Protein AF-A0A961DP51-F1 (afdb_monomer)

Nearest PDB structures (foldseek):
  6tmf-assembly1_a  TM=6.106E-01  e=4.701E-01  Thermococcus celer Vu 13 = JCM 8558
  1ne3-assembly1_A  TM=6.097E-01  e=5.241E-01  Methanothermococcus thermolithotrophicus
  7zah-assembly1_X  TM=4.678E-01  e=8.549E-01  Pyrococcus abyssi GE5
  6rxz-assembly1_Cp  TM=5.239E-01  e=3.151E+00  Thermochaetoides thermophila
  7r81-assembly1_d2  TM=4.050E-01  e=3.327E+00  Neurospora crassa

Sequence (79 aa):
MSDQP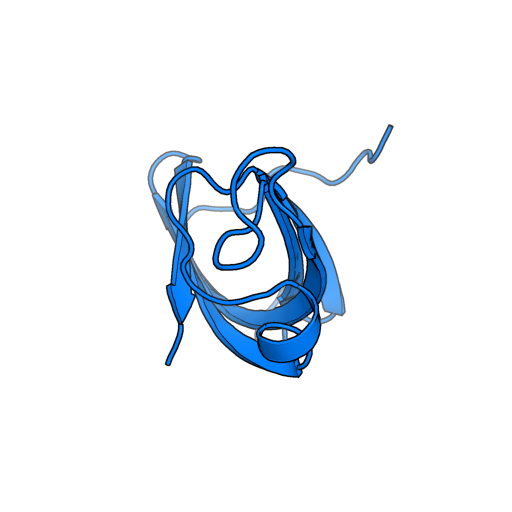PLPDGSYDVFIVDAMAHPDDEQRVAGVEITITAGEHKGASFALAATGLAGSDIELIGLPATLTVVEGEPKLTLD

Mean predicted aligned error: 3.99 Å

Structure (mmCIF, N/CA/C/O backbone):
data_AF-A0A961DP51-F1
#
_entry.id   AF-A0A961DP51-F1
#
loop_
_atom_site.group_PDB
_atom_site.id
_atom_site.type_symbol
_atom_site.label_atom_id
_atom_site.label_alt_id
_atom_site.label_comp_id
_atom_site.label_asym_id
_atom_site.label_entity_id
_atom_site.label_seq_id
_atom_site.pdbx_PDB_ins_code
_atom_site.Cartn_x
_atom_site.Cartn_y
_atom_site.Cartn_z
_atom_site.occupancy
_atom_site.B_iso_or_equiv
_atom_site.auth_seq_id
_atom_site.auth_comp_id
_atom_site.auth_asym_id
_atom_site.auth_atom_id
_atom_site.pdbx_PDB_model_num
ATOM 1 N N . MET A 1 1 ? 10.489 14.167 8.829 1.00 40.56 1 MET A N 1
ATOM 2 C CA . MET A 1 1 ? 10.411 12.983 9.706 1.00 40.56 1 MET A CA 1
ATOM 3 C C . MET A 1 1 ? 8.945 12.821 10.038 1.00 40.56 1 MET A C 1
ATOM 5 O O . MET A 1 1 ? 8.415 13.679 10.729 1.00 40.56 1 MET A O 1
ATOM 9 N N . SER A 1 2 ? 8.264 11.866 9.414 1.00 47.75 2 SER A N 1
ATOM 10 C CA . SER A 1 2 ? 6.821 11.684 9.584 1.00 47.75 2 SER A CA 1
ATOM 11 C C . SER A 1 2 ? 6.573 11.071 10.961 1.00 47.75 2 SER A C 1
ATOM 13 O O . SER A 1 2 ? 6.903 9.913 11.184 1.00 47.75 2 SER A O 1
ATOM 15 N N . ASP A 1 3 ? 6.057 11.872 11.891 1.00 51.66 3 ASP A N 1
ATOM 16 C CA . ASP A 1 3 ? 5.661 11.473 13.248 1.00 51.66 3 ASP A CA 1
ATOM 17 C C . ASP A 1 3 ? 4.267 10.826 13.212 1.00 51.66 3 ASP A C 1
ATOM 19 O O . ASP A 1 3 ? 3.322 11.307 13.833 1.00 51.66 3 ASP A O 1
ATOM 23 N N . GLN A 1 4 ? 4.093 9.798 12.376 1.00 60.09 4 GLN A N 1
ATOM 24 C CA . GLN A 1 4 ? 2.827 9.074 12.326 1.00 60.09 4 GLN A CA 1
ATOM 25 C C . GLN A 1 4 ? 2.912 7.889 13.291 1.00 60.09 4 GLN A C 1
ATOM 27 O O . GLN A 1 4 ? 3.829 7.074 13.156 1.00 60.09 4 GLN A O 1
ATOM 32 N N . PRO A 1 5 ? 2.010 7.793 14.286 1.00 63.97 5 PRO A N 1
ATOM 33 C CA . PRO A 1 5 ? 2.020 6.681 15.222 1.00 63.97 5 PRO A CA 1
ATOM 34 C C . PRO A 1 5 ? 1.894 5.346 14.469 1.00 63.97 5 PRO A C 1
ATOM 36 O O . PRO A 1 5 ? 1.237 5.297 13.422 1.00 63.97 5 PRO A O 1
ATOM 39 N N . PRO A 1 6 ? 2.527 4.271 14.976 1.00 76.44 6 PRO A N 1
ATOM 40 C CA . PRO A 1 6 ? 2.477 2.963 14.338 1.00 76.44 6 PRO A CA 1
ATOM 41 C C . PRO A 1 6 ? 1.022 2.508 14.191 1.00 76.44 6 PRO A C 1
ATOM 43 O O . PRO A 1 6 ? 0.231 2.611 15.132 1.00 76.44 6 PRO A O 1
ATOM 46 N N . LEU A 1 7 ? 0.672 2.046 12.989 1.00 88.38 7 LEU A N 1
ATOM 47 C CA . LEU A 1 7 ? -0.658 1.522 12.701 1.00 88.38 7 LEU A CA 1
ATOM 48 C C . LEU A 1 7 ? -0.857 0.222 13.505 1.00 88.38 7 LEU A C 1
ATOM 50 O O . LEU A 1 7 ? 0.058 -0.604 13.513 1.00 88.38 7 LEU A O 1
ATOM 54 N N . PRO A 1 8 ? -1.995 0.037 14.199 1.00 93.19 8 PRO A N 1
ATOM 55 C CA . PRO A 1 8 ? -2.272 -1.207 14.910 1.00 93.19 8 PRO A CA 1
ATOM 56 C C . PRO A 1 8 ? -2.266 -2.430 13.985 1.00 93.19 8 PRO A C 1
ATOM 58 O O . PRO A 1 8 ? -2.414 -2.313 12.769 1.00 93.19 8 PRO A O 1
ATOM 61 N N . ASP A 1 9 ? -2.148 -3.617 14.577 1.00 94.94 9 ASP A N 1
ATOM 62 C CA . ASP A 1 9 ? -2.360 -4.862 13.843 1.00 94.94 9 ASP A CA 1
ATOM 63 C C . ASP A 1 9 ? -3.800 -4.924 13.316 1.00 94.94 9 ASP A C 1
ATOM 65 O O . ASP A 1 9 ? -4.763 -4.616 14.029 1.00 94.94 9 ASP A O 1
ATOM 69 N N . GLY A 1 10 ? -3.959 -5.336 12.061 1.00 95.94 10 GLY A N 1
ATOM 70 C CA . GLY A 1 10 ? -5.250 -5.301 11.387 1.00 95.94 10 GLY A CA 1
ATOM 71 C C . GLY A 1 10 ? -5.156 -5.403 9.870 1.00 95.94 10 GLY A C 1
ATOM 72 O O . GLY A 1 10 ? -4.083 -5.585 9.299 1.00 95.94 10 GLY A O 1
ATOM 73 N N . SER A 1 11 ? -6.313 -5.292 9.220 1.00 97.06 11 SER A N 1
ATOM 74 C CA . SER A 1 11 ? -6.442 -5.245 7.763 1.00 97.06 11 SER A CA 1
ATOM 75 C C . SER A 1 11 ? -7.096 -3.933 7.358 1.00 97.06 11 SER A C 1
ATOM 77 O O . SER A 1 11 ? -8.089 -3.523 7.961 1.00 97.06 11 SER A O 1
ATOM 79 N N . TYR A 1 12 ? -6.544 -3.297 6.332 1.00 97.19 12 TYR A N 1
A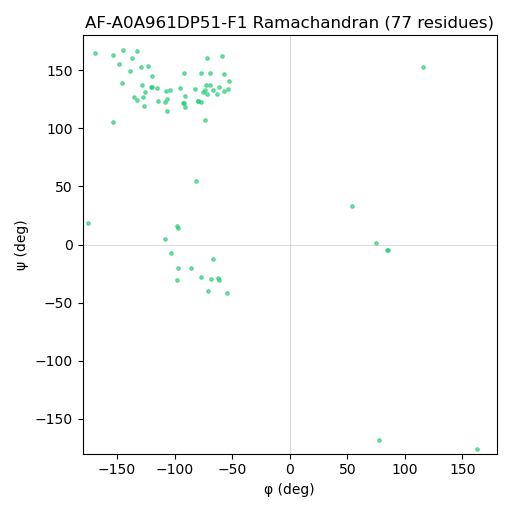TOM 80 C CA . TYR A 1 12 ? -6.904 -1.954 5.907 1.00 97.19 12 TYR A CA 1
ATOM 81 C C . TYR A 1 12 ? -7.059 -1.906 4.391 1.00 97.19 12 TYR A C 1
ATOM 83 O O . TYR A 1 12 ? -6.132 -2.262 3.662 1.00 97.19 12 TYR A O 1
ATOM 91 N N . ASP A 1 13 ? -8.204 -1.409 3.932 1.00 97.38 13 ASP A N 1
ATOM 92 C CA . ASP A 1 13 ? -8.431 -1.118 2.518 1.00 97.38 13 ASP A CA 1
ATOM 93 C C . ASP A 1 13 ? -7.721 0.188 2.166 1.00 97.38 13 ASP A C 1
ATOM 95 O O . ASP A 1 13 ? -7.992 1.238 2.769 1.00 97.38 13 ASP A O 1
ATOM 99 N N . VAL A 1 14 ? -6.826 0.151 1.186 1.00 97.88 14 VAL A N 1
ATOM 100 C CA . VAL A 1 14 ? -5.994 1.291 0.801 1.00 97.88 14 VAL A CA 1
ATOM 101 C C . VAL A 1 14 ? -5.991 1.501 -0.711 1.00 97.88 14 VAL A C 1
ATOM 103 O O . VAL A 1 14 ? -6.412 0.646 -1.484 1.00 97.88 14 VAL A O 1
ATOM 106 N N . PHE A 1 15 ? -5.499 2.657 -1.140 1.00 97.31 15 PHE A N 1
ATOM 107 C CA . PHE A 1 15 ? -5.076 2.881 -2.520 1.00 97.31 15 PHE A CA 1
ATOM 108 C C . PHE A 1 15 ? -3.674 3.472 -2.535 1.00 97.31 15 PHE A C 1
ATOM 110 O O . PHE A 1 15 ? -3.269 4.141 -1.580 1.00 97.31 15 PHE A O 1
ATOM 117 N N . ILE A 1 16 ? -2.943 3.223 -3.615 1.00 97.38 16 ILE A N 1
ATOM 118 C CA . ILE A 1 16 ? -1.604 3.776 -3.820 1.00 97.38 16 ILE A CA 1
ATOM 119 C C . ILE A 1 16 ? -1.744 5.221 -4.315 1.00 97.38 16 ILE A C 1
ATOM 121 O O . ILE A 1 16 ? -2.403 5.470 -5.324 1.00 97.38 16 ILE A O 1
ATOM 125 N N . VAL A 1 17 ? -1.146 6.179 -3.605 1.00 97.50 17 VAL A N 1
ATOM 126 C CA . VAL A 1 17 ? -1.128 7.603 -3.994 1.00 97.50 17 VAL A CA 1
ATOM 127 C C . VAL A 1 17 ? 0.156 7.999 -4.705 1.00 97.50 17 VAL A C 1
ATOM 129 O O . VAL A 1 17 ? 0.120 8.880 -5.559 1.00 97.50 17 VAL A O 1
ATOM 132 N N . ASP A 1 18 ? 1.263 7.343 -4.367 1.00 97.25 18 ASP A N 1
ATOM 133 C CA . ASP A 1 18 ? 2.566 7.574 -4.978 1.00 97.25 18 ASP A CA 1
ATOM 134 C C . ASP A 1 18 ? 3.370 6.273 -5.004 1.00 97.25 18 ASP A C 1
ATOM 136 O O . ASP A 1 18 ? 3.157 5.369 -4.188 1.00 97.25 18 ASP A O 1
ATOM 140 N N . ALA A 1 19 ? 4.304 6.177 -5.938 1.00 96.88 19 ALA A N 1
ATOM 141 C CA . ALA A 1 19 ? 5.186 5.036 -6.075 1.00 96.88 19 ALA A CA 1
ATOM 142 C C . ALA A 1 19 ? 6.564 5.488 -6.558 1.00 96.88 19 ALA A C 1
ATOM 144 O O . ALA A 1 19 ? 6.701 6.348 -7.421 1.00 96.88 19 ALA A O 1
ATOM 145 N N . MET A 1 20 ? 7.608 4.890 -5.990 1.00 96.44 20 MET A N 1
ATOM 146 C CA . MET A 1 20 ? 8.990 5.214 -6.313 1.00 96.44 20 MET A CA 1
ATOM 147 C C . MET A 1 20 ? 9.596 4.096 -7.152 1.00 96.44 20 MET A C 1
ATOM 149 O O . MET A 1 20 ? 9.791 2.991 -6.640 1.00 96.44 20 MET A O 1
ATOM 153 N N . ALA A 1 21 ? 9.944 4.389 -8.406 1.00 94.69 21 ALA A N 1
ATOM 154 C CA . ALA A 1 21 ? 10.616 3.441 -9.291 1.00 94.69 21 ALA A CA 1
ATOM 155 C C . ALA A 1 21 ? 11.878 2.843 -8.645 1.00 94.69 21 ALA A C 1
ATOM 157 O O . ALA A 1 21 ? 12.639 3.530 -7.952 1.00 94.69 21 ALA A O 1
ATOM 158 N N . HIS A 1 22 ? 12.107 1.550 -8.868 1.00 95.19 22 HIS A N 1
ATOM 159 C CA . HIS A 1 22 ? 13.328 0.896 -8.425 1.00 95.19 22 HIS A CA 1
ATOM 160 C C . HIS A 1 22 ? 14.502 1.330 -9.326 1.00 95.19 22 HIS A C 1
ATOM 162 O O . HIS A 1 22 ? 14.372 1.305 -10.549 1.00 95.19 22 HIS A O 1
ATOM 168 N N . PRO A 1 23 ? 15.669 1.706 -8.767 1.00 91.56 23 PRO A N 1
ATOM 169 C CA . PRO A 1 23 ? 16.775 2.275 -9.548 1.00 91.56 23 PRO A CA 1
ATOM 170 C C . PRO A 1 23 ? 17.342 1.319 -10.606 1.00 91.56 23 PRO A C 1
ATOM 172 O O . PRO A 1 23 ? 17.849 1.770 -11.630 1.00 91.56 23 PRO A O 1
ATOM 175 N N . ASP A 1 24 ? 17.250 0.013 -10.351 1.00 93.38 24 ASP A N 1
ATOM 176 C CA . ASP A 1 24 ? 17.799 -1.032 -11.222 1.00 93.38 24 ASP A CA 1
ATOM 177 C C . ASP A 1 24 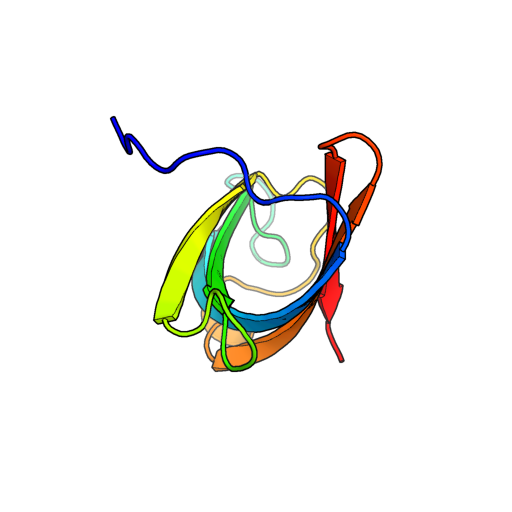? 16.743 -1.748 -12.088 1.00 93.38 24 ASP A C 1
ATOM 179 O O . ASP A 1 24 ? 17.110 -2.583 -12.913 1.00 93.38 24 ASP A O 1
ATOM 183 N N . ASP A 1 25 ? 15.444 -1.486 -11.879 1.00 93.00 25 ASP A N 1
ATOM 184 C CA . ASP A 1 25 ? 14.356 -2.213 -12.553 1.00 93.00 25 ASP A CA 1
ATOM 185 C C . ASP A 1 25 ? 13.089 -1.349 -12.660 1.00 93.00 25 ASP A C 1
ATOM 187 O O . ASP A 1 25 ? 12.362 -1.157 -11.690 1.00 93.00 25 ASP A O 1
ATOM 191 N N . GLU A 1 26 ? 12.808 -0.846 -13.860 1.00 90.31 26 GLU A N 1
ATOM 192 C CA . GLU A 1 26 ? 11.650 0.010 -14.158 1.00 90.31 26 GLU A CA 1
ATOM 193 C C . GLU A 1 26 ? 10.287 -0.697 -14.020 1.00 90.31 26 GLU A C 1
ATOM 195 O O . GLU A 1 26 ? 9.252 -0.037 -13.980 1.00 90.31 26 GLU A O 1
ATOM 200 N N . GLN A 1 27 ? 10.275 -2.030 -13.909 1.00 93.25 27 GLN A N 1
ATOM 201 C CA . GLN A 1 27 ? 9.075 -2.8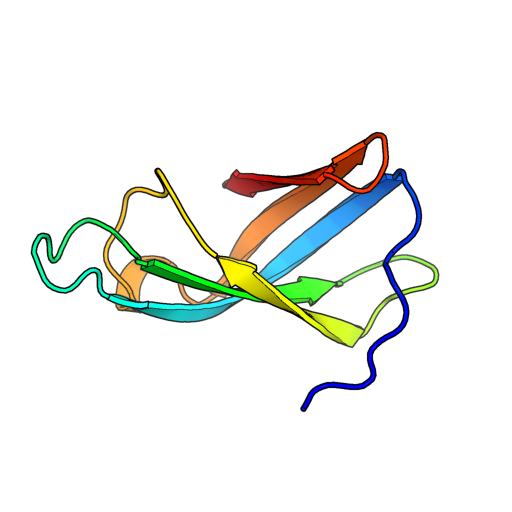42 -13.672 1.00 93.25 27 GLN A CA 1
ATOM 202 C C . GLN A 1 27 ? 8.888 -3.202 -12.193 1.00 93.25 27 GLN A C 1
ATOM 204 O O . GLN A 1 27 ? 8.117 -4.105 -11.844 1.00 93.25 27 GLN A O 1
ATOM 209 N N . ARG A 1 28 ? 9.623 -2.523 -11.311 1.00 94.06 28 ARG A N 1
ATOM 210 C CA . ARG A 1 28 ? 9.536 -2.665 -9.863 1.00 94.06 28 ARG A CA 1
ATOM 211 C C . ARG A 1 28 ? 9.567 -1.302 -9.198 1.00 94.06 28 ARG A C 1
ATOM 213 O O . ARG A 1 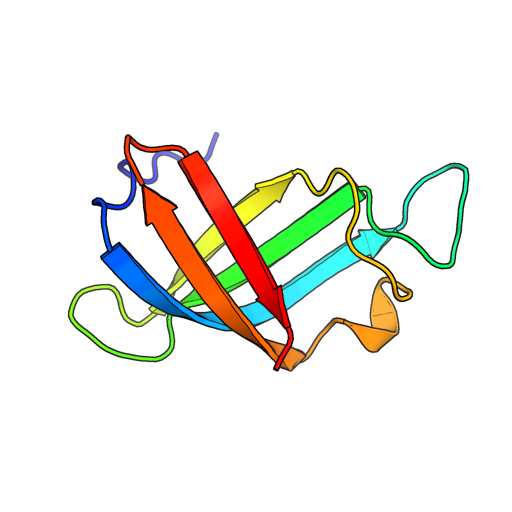28 ? 10.089 -0.325 -9.732 1.00 94.06 28 ARG A O 1
ATOM 220 N N . VAL A 1 29 ? 9.104 -1.276 -7.955 1.00 95.50 29 VAL A N 1
ATOM 221 C CA . VAL A 1 29 ? 9.185 -0.089 -7.102 1.00 95.50 29 VAL A CA 1
ATOM 222 C C . VAL A 1 29 ? 9.987 -0.356 -5.835 1.00 95.50 29 VAL A C 1
ATOM 224 O O . VAL A 1 29 ? 9.966 -1.456 -5.282 1.00 95.50 29 VAL A O 1
ATOM 227 N N . ALA A 1 30 ? 10.717 0.665 -5.390 1.00 95.94 30 ALA A N 1
ATOM 228 C CA . ALA A 1 30 ? 11.471 0.675 -4.138 1.00 95.94 30 ALA A CA 1
ATOM 229 C C . ALA A 1 30 ? 10.602 1.095 -2.939 1.00 95.94 30 ALA A C 1
ATOM 231 O O . ALA A 1 30 ? 10.929 0.797 -1.788 1.00 95.94 30 ALA A O 1
ATOM 232 N N . GLY A 1 31 ? 9.479 1.766 -3.194 1.00 96.12 31 GLY A N 1
ATOM 233 C CA . GLY A 1 31 ? 8.537 2.171 -2.162 1.00 96.12 31 GLY A CA 1
ATOM 234 C C . GLY A 1 31 ? 7.231 2.684 -2.741 1.00 96.12 31 GLY A C 1
ATOM 235 O O . GLY A 1 31 ? 7.142 2.984 -3.930 1.00 96.12 31 GLY A O 1
ATOM 236 N N . VAL A 1 32 ? 6.224 2.765 -1.882 1.00 97.00 32 VAL A N 1
ATOM 237 C CA . VAL A 1 32 ? 4.899 3.294 -2.209 1.00 97.00 32 VAL A CA 1
ATOM 238 C C . VAL A 1 32 ? 4.387 4.151 -1.065 1.00 97.00 32 VAL A C 1
ATOM 240 O O . VAL A 1 32 ? 4.684 3.889 0.102 1.00 97.00 32 VAL A O 1
ATOM 243 N N . GLU A 1 33 ? 3.586 5.150 -1.396 1.00 97.25 33 GLU A N 1
ATOM 244 C CA . GLU A 1 33 ? 2.727 5.828 -0.441 1.00 97.25 33 GLU A CA 1
ATOM 245 C C . GLU A 1 33 ? 1.293 5.338 -0.647 1.00 97.25 33 GLU A C 1
ATOM 247 O O . GLU A 1 33 ? 0.798 5.247 -1.771 1.00 97.25 33 GLU A O 1
ATOM 252 N N . ILE A 1 34 ? 0.632 4.995 0.453 1.00 96.88 34 ILE A N 1
ATOM 253 C CA . ILE A 1 34 ? -0.735 4.477 0.464 1.00 96.88 34 ILE A CA 1
ATOM 254 C C . ILE A 1 34 ? -1.626 5.345 1.337 1.00 96.88 34 ILE A C 1
ATOM 256 O O . ILE A 1 34 ? -1.155 5.920 2.316 1.00 96.88 34 ILE A O 1
ATOM 260 N N . THR A 1 35 ? -2.924 5.363 1.048 1.00 97.38 35 THR A N 1
ATOM 261 C CA . THR A 1 35 ? -3.932 6.018 1.891 1.00 97.38 35 THR A CA 1
ATOM 262 C C . THR A 1 35 ? -5.052 5.052 2.256 1.00 97.38 35 THR A C 1
ATOM 264 O O . THR A 1 35 ? -5.629 4.401 1.385 1.00 97.38 35 THR A O 1
ATOM 267 N N . ILE A 1 36 ? -5.403 4.994 3.545 1.00 96.81 36 ILE A N 1
ATOM 268 C CA . ILE A 1 36 ? -6.507 4.169 4.057 1.00 96.81 36 ILE A CA 1
ATOM 269 C C . ILE A 1 36 ? -7.858 4.763 3.639 1.00 96.81 36 ILE A C 1
ATOM 271 O O . ILE A 1 36 ? -8.143 5.941 3.864 1.00 96.81 36 ILE A O 1
ATOM 275 N N . THR A 1 37 ? -8.726 3.936 3.064 1.00 96.88 37 THR A N 1
ATOM 276 C CA . THR A 1 37 ? -9.999 4.364 2.455 1.00 96.88 37 THR A CA 1
ATOM 277 C C . THR A 1 37 ? -11.214 4.200 3.366 1.00 96.88 37 THR A C 1
ATOM 279 O O . THR A 1 37 ? -12.231 4.880 3.165 1.00 96.88 37 THR A O 1
ATOM 282 N N . ALA A 1 38 ? -11.113 3.352 4.391 1.00 92.81 38 ALA A N 1
ATOM 283 C CA . ALA A 1 38 ? -12.218 2.968 5.262 1.00 92.81 38 ALA A CA 1
ATOM 284 C C . ALA A 1 38 ? -11.780 2.746 6.723 1.00 92.81 38 ALA A C 1
ATOM 286 O O . ALA A 1 38 ? -10.596 2.667 7.038 1.00 92.81 38 ALA A O 1
ATOM 287 N N . GLY A 1 39 ? -12.758 2.647 7.626 1.00 93.19 39 GLY A N 1
ATOM 288 C CA . GLY A 1 39 ? -12.521 2.370 9.045 1.00 93.19 39 GLY A CA 1
ATOM 289 C C . GLY A 1 39 ? -12.029 3.570 9.861 1.00 9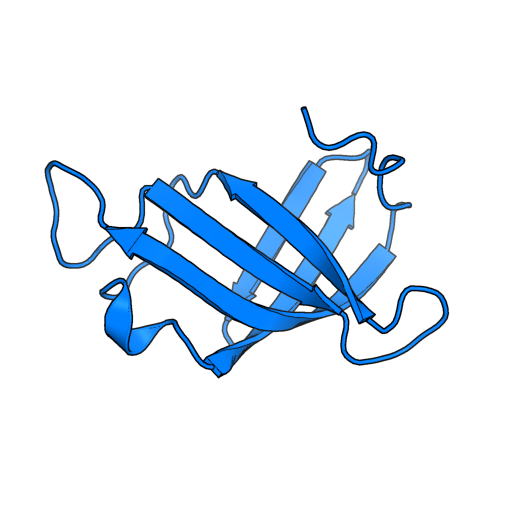3.19 39 GLY A C 1
ATOM 290 O O . GLY A 1 39 ? -12.083 4.717 9.419 1.00 93.19 39 GLY A O 1
ATOM 291 N N . GLU A 1 40 ? -11.577 3.287 11.083 1.00 91.62 40 GLU A N 1
ATOM 292 C CA . GLU A 1 40 ? -11.160 4.287 12.081 1.00 91.62 40 GLU A CA 1
ATOM 293 C C . GLU A 1 40 ? -9.972 5.143 11.617 1.00 91.62 40 GLU A C 1
ATOM 295 O O . GLU A 1 40 ? -9.891 6.324 11.941 1.00 91.62 40 GLU A O 1
ATOM 300 N N . HIS A 1 41 ? -9.094 4.572 10.791 1.00 92.50 41 HIS A N 1
ATOM 301 C CA . HIS A 1 41 ? -7.885 5.230 10.293 1.00 92.50 41 HIS A CA 1
ATOM 302 C C . HIS A 1 41 ? -8.049 5.835 8.890 1.00 92.50 41 HIS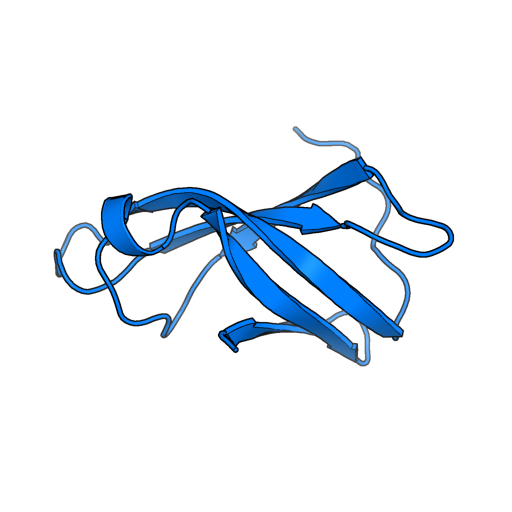 A C 1
ATOM 304 O O . HIS A 1 41 ? -7.059 6.139 8.224 1.00 92.50 41 HIS A O 1
ATOM 310 N N . LYS A 1 42 ? -9.288 6.005 8.409 1.00 95.06 42 LYS A N 1
ATOM 311 C CA . LYS A 1 42 ? -9.563 6.565 7.081 1.00 95.06 42 LYS A CA 1
ATOM 312 C C . LYS A 1 42 ? -8.870 7.918 6.879 1.00 95.06 42 LYS A C 1
ATOM 314 O O . LYS A 1 42 ? -8.991 8.821 7.701 1.00 95.06 42 LYS A O 1
ATOM 319 N N . GLY A 1 43 ? -8.223 8.070 5.726 1.00 94.62 43 GLY A N 1
ATOM 320 C CA . GLY A 1 43 ? -7.505 9.279 5.327 1.00 94.62 43 GLY A CA 1
ATOM 321 C C . GLY A 1 43 ? -6.069 9.359 5.845 1.00 94.62 43 GLY A C 1
ATOM 322 O O . GLY A 1 43 ? -5.367 10.294 5.474 1.00 94.62 43 GLY A O 1
ATOM 323 N N . ALA A 1 44 ? -5.616 8.406 6.666 1.00 93.94 44 ALA A N 1
ATOM 324 C CA . ALA A 1 44 ? -4.211 8.310 7.047 1.00 93.94 44 ALA A CA 1
ATOM 325 C C . ALA A 1 44 ? -3.362 7.807 5.868 1.00 93.94 44 ALA A C 1
ATOM 327 O O . ALA A 1 44 ? -3.765 6.860 5.184 1.00 93.94 44 ALA A O 1
ATOM 328 N N . SER A 1 45 ? -2.189 8.419 5.670 1.00 94.44 45 SER A N 1
ATOM 329 C CA . SER A 1 45 ? -1.251 8.065 4.598 1.00 94.44 45 SER A CA 1
ATOM 330 C C . SER A 1 45 ? 0.056 7.512 5.146 1.00 94.44 45 SER A C 1
ATOM 332 O O . SER A 1 45 ? 0.619 8.082 6.075 1.00 94.44 45 SER A O 1
ATOM 334 N N . PHE A 1 46 ? 0.556 6.417 4.585 1.00 93.62 46 PHE A N 1
ATOM 335 C CA . PHE A 1 46 ? 1.773 5.753 5.052 1.00 93.62 46 PHE A CA 1
ATOM 336 C C . PHE A 1 46 ? 2.739 5.525 3.894 1.00 93.62 46 PHE A C 1
ATOM 338 O O . PHE A 1 46 ? 2.332 5.067 2.830 1.00 93.62 46 PHE A O 1
ATOM 345 N N . ALA A 1 47 ? 4.023 5.790 4.131 1.00 94.06 47 ALA A N 1
ATOM 346 C CA . ALA A 1 47 ? 5.095 5.416 3.218 1.00 94.06 47 ALA A CA 1
ATOM 347 C C . ALA A 1 47 ? 5.629 4.028 3.595 1.00 94.06 47 ALA A C 1
ATOM 349 O O . ALA A 1 47 ? 5.992 3.789 4.749 1.00 94.06 47 ALA A O 1
ATOM 350 N N . LEU A 1 48 ? 5.692 3.128 2.619 1.00 93.62 48 LEU A N 1
ATOM 351 C CA . LEU A 1 48 ? 6.168 1.760 2.775 1.00 93.62 48 LEU A CA 1
ATOM 352 C C . LEU A 1 48 ? 7.368 1.516 1.864 1.00 93.62 48 LEU A C 1
ATOM 354 O O . LEU A 1 48 ? 7.347 1.862 0.683 1.00 93.62 48 LEU A O 1
ATOM 358 N N . ALA A 1 49 ? 8.399 0.867 2.401 1.00 93.69 49 ALA A N 1
ATOM 359 C CA . ALA A 1 49 ? 9.467 0.307 1.584 1.00 93.69 49 ALA A CA 1
ATOM 360 C C . ALA A 1 49 ? 8.966 -0.977 0.908 1.00 93.69 49 ALA A C 1
ATOM 362 O O . ALA A 1 49 ? 8.409 -1.855 1.569 1.00 93.69 49 ALA A O 1
ATOM 363 N N . ALA A 1 50 ? 9.180 -1.097 -0.399 1.00 92.00 50 ALA A N 1
ATOM 364 C CA . ALA A 1 50 ? 8.753 -2.248 -1.182 1.00 92.00 50 ALA A CA 1
ATOM 365 C C . ALA A 1 50 ? 9.965 -3.114 -1.548 1.00 92.00 50 ALA A C 1
ATOM 367 O O . ALA A 1 50 ? 10.927 -2.643 -2.147 1.00 92.00 50 ALA A O 1
ATOM 368 N N . THR A 1 51 ? 9.920 -4.404 -1.208 1.00 87.88 51 THR A N 1
ATOM 369 C CA . THR A 1 51 ? 11.010 -5.360 -1.497 1.00 87.88 51 THR A CA 1
ATOM 370 C C . THR A 1 51 ? 10.661 -6.373 -2.591 1.00 87.88 51 THR A C 1
ATOM 372 O O . THR A 1 51 ? 11.471 -7.242 -2.914 1.00 87.88 51 THR A O 1
ATOM 375 N N . GLY A 1 52 ? 9.496 -6.245 -3.235 1.00 86.12 52 GLY A N 1
ATOM 376 C CA . GLY A 1 52 ? 9.010 -7.232 -4.209 1.00 86.12 52 GLY A CA 1
ATOM 377 C C . GLY A 1 52 ? 7.718 -6.865 -4.936 1.00 86.12 52 GLY A C 1
ATOM 378 O O . GLY A 1 52 ? 7.068 -7.758 -5.468 1.00 86.12 52 GLY A O 1
ATOM 379 N N . LEU A 1 53 ? 7.326 -5.589 -4.941 1.00 90.81 53 LEU A N 1
ATOM 380 C CA . LEU A 1 53 ? 6.126 -5.149 -5.648 1.00 90.81 53 LEU A CA 1
ATOM 381 C C . LEU A 1 53 ? 6.442 -5.009 -7.143 1.00 90.81 53 LEU A C 1
ATOM 383 O O . LEU A 1 53 ? 7.403 -4.327 -7.508 1.00 90.81 53 LEU A O 1
ATOM 387 N N . ALA A 1 54 ? 5.679 -5.717 -7.974 1.00 92.69 54 ALA A N 1
ATOM 388 C CA . ALA A 1 54 ? 5.813 -5.707 -9.427 1.00 92.69 54 ALA A CA 1
ATOM 389 C C . ALA A 1 54 ? 4.893 -4.649 -10.047 1.00 92.69 54 ALA A C 1
ATOM 391 O O . ALA A 1 54 ? 3.795 -4.421 -9.540 1.00 92.69 54 ALA A O 1
ATOM 392 N N . GLY A 1 55 ? 5.337 -4.068 -11.156 1.00 92.75 55 GLY A N 1
ATOM 393 C CA . GLY A 1 55 ? 4.684 -2.958 -11.842 1.00 92.75 55 GLY A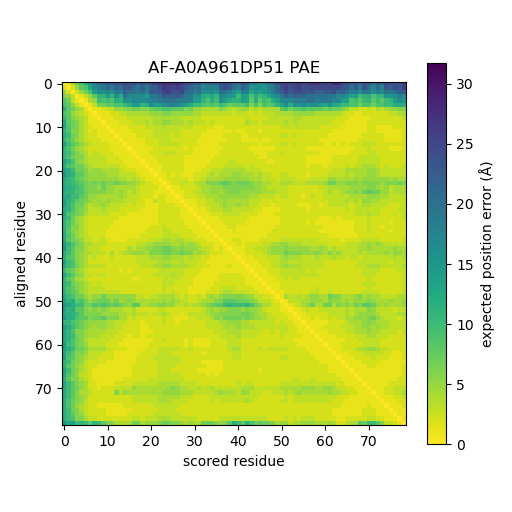 CA 1
ATOM 394 C C . GLY A 1 55 ? 5.556 -1.706 -11.812 1.00 92.75 55 GLY A C 1
ATOM 395 O O . GLY A 1 55 ? 6.381 -1.529 -10.909 1.00 92.75 55 GLY A O 1
ATOM 396 N N . SER A 1 56 ? 5.380 -0.852 -12.816 1.00 94.38 56 SER A N 1
ATOM 397 C CA . SER A 1 56 ? 6.023 0.461 -12.836 1.00 94.38 56 SER A CA 1
ATOM 398 C C . SER A 1 56 ? 5.400 1.409 -11.806 1.00 94.38 56 SER A C 1
ATOM 400 O O . SER A 1 56 ? 4.272 1.223 -11.349 1.00 94.38 56 SER A O 1
ATOM 402 N N . ASP A 1 57 ? 6.132 2.461 -11.456 1.00 94.75 57 ASP A N 1
ATOM 403 C CA . ASP A 1 57 ? 5.660 3.528 -10.573 1.00 94.75 57 ASP A CA 1
ATOM 404 C C . ASP A 1 57 ? 4.341 4.159 -11.050 1.00 94.75 57 AS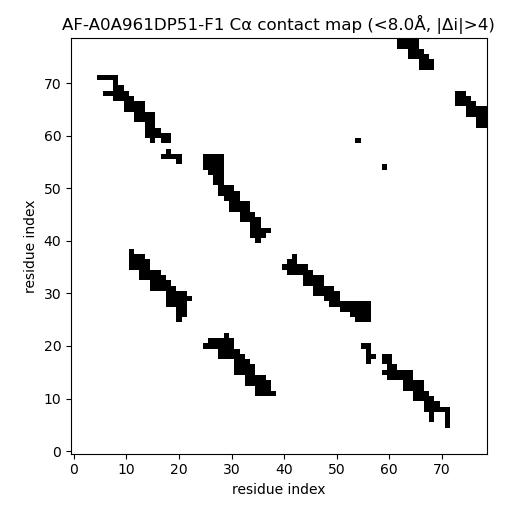P A C 1
ATOM 406 O O . ASP A 1 57 ? 3.421 4.355 -10.260 1.00 94.75 57 ASP A O 1
ATOM 410 N N . ILE A 1 58 ? 4.202 4.404 -12.352 1.00 95.56 58 ILE A N 1
ATOM 411 C CA . ILE A 1 58 ? 2.991 5.003 -12.926 1.00 95.56 58 ILE A CA 1
ATOM 412 C C . ILE A 1 58 ? 1.804 4.031 -12.905 1.00 95.56 58 ILE A C 1
ATOM 414 O O . ILE A 1 58 ? 0.679 4.453 -12.641 1.00 95.56 58 ILE A O 1
ATOM 418 N N . GLU A 1 59 ? 2.025 2.746 -13.188 1.00 95.44 59 GLU A N 1
ATOM 419 C CA . GLU A 1 59 ? 0.949 1.743 -13.239 1.00 95.44 59 GLU A CA 1
ATOM 420 C C . GLU A 1 59 ? 0.335 1.461 -11.869 1.00 95.44 59 GLU A C 1
ATOM 422 O O . GLU A 1 59 ? -0.842 1.112 -11.785 1.00 95.44 59 GLU A O 1
ATOM 427 N N . LEU A 1 60 ? 1.127 1.597 -10.805 1.00 95.62 60 LEU A N 1
ATOM 428 C CA . LEU A 1 60 ? 0.682 1.312 -9.447 1.00 95.62 60 LEU A CA 1
ATOM 429 C C . LEU A 1 60 ? -0.192 2.425 -8.859 1.00 95.62 60 LEU A C 1
ATOM 431 O O . LEU A 1 60 ? -1.044 2.144 -8.017 1.00 95.62 60 LEU A O 1
ATOM 435 N N . ILE A 1 61 ? -0.013 3.675 -9.287 1.00 97.00 61 ILE A N 1
ATOM 436 C CA . ILE A 1 61 ? -0.760 4.813 -8.740 1.00 97.00 61 ILE A CA 1
ATOM 437 C C . ILE A 1 61 ? -2.261 4.659 -9.018 1.00 97.00 61 ILE A C 1
ATOM 439 O O . ILE A 1 61 ? -2.709 4.463 -10.146 1.00 97.00 61 ILE A O 1
ATOM 443 N N . GLY A 1 62 ? -3.059 4.804 -7.962 1.00 96.31 62 GLY A N 1
ATOM 444 C CA . GLY A 1 62 ? -4.512 4.682 -7.994 1.00 96.31 62 GLY A CA 1
ATOM 445 C C . GLY A 1 62 ? -5.033 3.250 -7.881 1.00 96.31 62 GLY A C 1
ATOM 446 O O . GLY A 1 62 ? -6.249 3.079 -7.779 1.00 96.31 62 GLY A O 1
ATOM 447 N N . LEU A 1 63 ? -4.161 2.233 -7.863 1.00 97.38 63 LEU A N 1
ATOM 448 C CA . LEU A 1 63 ? -4.605 0.857 -7.668 1.00 97.38 63 LEU A CA 1
ATOM 449 C C . LEU A 1 63 ? -5.118 0.635 -6.238 1.00 97.38 63 LEU A C 1
ATOM 451 O O . LEU A 1 63 ? -4.490 1.108 -5.278 1.00 97.38 63 LEU A O 1
ATOM 455 N N . PRO A 1 64 ? -6.246 -0.082 -6.084 1.00 97.44 64 PRO A N 1
ATOM 456 C CA . PRO A 1 64 ? -6.687 -0.563 -4.787 1.00 97.44 64 PRO A CA 1
ATOM 457 C C . PRO A 1 64 ? -5.745 -1.661 -4.287 1.00 97.44 64 PRO A C 1
ATOM 459 O O . PRO A 1 64 ? -5.156 -2.418 -5.064 1.00 97.44 64 PRO A O 1
ATOM 462 N N . ALA A 1 65 ? -5.585 -1.718 -2.973 1.00 97.12 65 ALA A N 1
ATOM 463 C CA . ALA A 1 65 ? -4.785 -2.728 -2.312 1.00 97.12 65 ALA A CA 1
ATOM 464 C C . ALA A 1 65 ? -5.288 -2.964 -0.888 1.00 97.12 65 ALA A C 1
ATOM 466 O O . ALA A 1 65 ? -5.954 -2.125 -0.279 1.00 97.12 65 ALA A O 1
ATOM 467 N N . THR A 1 66 ? -4.872 -4.086 -0.321 1.00 97.12 66 THR A N 1
ATOM 468 C CA . THR A 1 66 ? -5.065 -4.406 1.088 1.00 97.12 66 THR A CA 1
ATOM 469 C C . THR A 1 66 ? -3.728 -4.322 1.822 1.00 97.12 66 THR A C 1
ATOM 471 O O . THR A 1 66 ? -2.775 -5.029 1.480 1.00 97.12 66 THR A O 1
ATOM 474 N N . LEU A 1 67 ? -3.655 -3.489 2.862 1.00 96.50 67 LEU A N 1
ATOM 475 C CA . LEU A 1 67 ? -2.562 -3.503 3.833 1.00 96.50 67 LEU A CA 1
ATOM 476 C C . LEU A 1 67 ? -2.956 -4.395 5.013 1.00 96.50 67 LEU A C 1
ATOM 478 O O . LEU A 1 67 ? -3.935 -4.125 5.700 1.00 96.50 67 LEU A O 1
ATOM 482 N N . THR A 1 68 ? -2.164 -5.424 5.292 1.00 96.88 68 THR A N 1
ATOM 483 C CA . THR A 1 68 ? -2.256 -6.208 6.529 1.00 96.88 68 THR A CA 1
ATOM 484 C C . THR A 1 68 ? -1.068 -5.882 7.425 1.00 96.88 68 THR A C 1
ATOM 486 O O . THR A 1 68 ? 0.065 -5.892 6.954 1.00 96.88 68 THR A O 1
ATOM 489 N N . VAL A 1 69 ? -1.314 -5.620 8.705 1.00 96.00 69 VAL A N 1
ATOM 490 C CA . VAL A 1 69 ? -0.280 -5.442 9.731 1.00 96.00 69 VAL A CA 1
ATOM 491 C C . VAL A 1 69 ? -0.410 -6.578 10.740 1.00 96.00 69 VAL A C 1
ATOM 493 O O . VAL A 1 69 ? -1.492 -6.789 11.293 1.00 96.00 69 VAL A O 1
ATOM 496 N N . VAL A 1 70 ? 0.669 -7.332 10.944 1.00 95.94 70 VAL A N 1
ATOM 497 C CA . VAL A 1 70 ? 0.744 -8.422 11.928 1.00 95.94 70 VAL A CA 1
ATOM 498 C C . VAL A 1 70 ? 2.036 -8.262 12.708 1.00 95.94 70 VAL A C 1
ATOM 500 O O . VAL A 1 70 ? 3.099 -8.199 12.101 1.00 95.94 70 VAL A O 1
ATOM 503 N N . GLU A 1 71 ? 1.951 -8.185 14.035 1.00 93.81 71 GLU A N 1
ATOM 504 C CA . GLU A 1 71 ? 3.104 -7.940 14.908 1.00 93.81 71 GLU A CA 1
ATOM 505 C C . GLU A 1 71 ? 3.886 -6.669 14.506 1.00 93.81 71 GLU A C 1
ATOM 507 O O . GLU A 1 71 ? 5.107 -6.593 14.637 1.00 93.81 71 GLU A O 1
ATOM 512 N N . GLY A 1 72 ? 3.174 -5.653 14.002 1.00 90.50 72 GLY A N 1
ATOM 513 C CA . GLY A 1 72 ? 3.755 -4.413 13.483 1.00 90.50 72 GLY A CA 1
ATOM 514 C C . GLY A 1 72 ? 4.425 -4.522 12.106 1.00 90.50 72 GLY A C 1
ATOM 515 O O . GLY A 1 72 ? 4.944 -3.518 11.617 1.00 90.50 72 GLY A O 1
ATOM 516 N N . GLU A 1 73 ? 4.413 -5.691 11.458 1.00 91.75 73 GLU A N 1
ATOM 517 C CA . GLU A 1 73 ? 4.983 -5.881 10.123 1.00 91.75 73 GLU A CA 1
ATOM 518 C C . GLU A 1 73 ? 3.932 -5.641 9.022 1.00 91.75 73 GLU A C 1
ATOM 520 O O . GLU A 1 73 ? 2.932 -6.365 8.953 1.00 91.75 73 GLU A O 1
ATOM 525 N N . PRO A 1 74 ? 4.130 -4.641 8.137 1.00 94.19 74 PRO A N 1
ATOM 526 C CA . PRO A 1 74 ? 3.197 -4.345 7.059 1.00 94.19 74 PRO A CA 1
ATOM 527 C C . PRO A 1 74 ? 3.410 -5.259 5.846 1.00 94.19 74 PRO A C 1
ATOM 529 O O . PRO A 1 74 ? 4.518 -5.397 5.324 1.00 94.19 74 PRO A O 1
ATOM 532 N N . LYS A 1 75 ? 2.313 -5.800 5.320 1.00 95.31 75 LYS A N 1
ATOM 533 C CA . LYS A 1 75 ? 2.251 -6.516 4.045 1.00 95.31 75 LYS A CA 1
ATOM 534 C C . LYS A 1 75 ? 1.170 -5.908 3.160 1.00 95.31 75 LYS A C 1
ATOM 536 O O . LYS A 1 75 ? -0.008 -5.939 3.504 1.00 95.31 75 LYS A O 1
ATOM 541 N N . LEU A 1 76 ? 1.575 -5.404 1.999 1.00 95.38 76 LEU A N 1
ATOM 542 C CA . LEU A 1 76 ? 0.670 -4.882 0.980 1.00 95.38 76 LEU A CA 1
ATOM 543 C C . LEU A 1 76 ? 0.366 -5.966 -0.064 1.00 95.38 76 LEU A C 1
ATOM 545 O O . LEU A 1 76 ? 1.280 -6.643 -0.533 1.00 95.38 76 LEU A O 1
ATOM 549 N N . THR A 1 77 ? -0.904 -6.121 -0.431 1.00 95.81 77 THR A N 1
ATOM 550 C CA . THR A 1 77 ? -1.363 -7.012 -1.509 1.00 95.81 77 THR A CA 1
ATOM 551 C C . THR A 1 77 ? -2.230 -6.205 -2.467 1.00 95.81 77 THR A C 1
ATOM 553 O O . THR A 1 77 ? -3.149 -5.536 -2.010 1.00 95.81 77 THR A O 1
ATOM 556 N N . LEU A 1 78 ? -1.918 -6.236 -3.763 1.00 94.12 78 LEU A N 1
ATOM 557 C CA . LEU A 1 78 ? -2.750 -5.618 -4.802 1.00 94.12 78 LEU A CA 1
ATOM 558 C C . LEU A 1 78 ? -3.972 -6.506 -5.083 1.00 94.12 78 LEU A C 1
ATOM 560 O O . LEU A 1 78 ? -3.848 -7.731 -4.988 1.00 94.12 78 LEU A O 1
ATOM 564 N N . ASP A 1 79 ? -5.104 -5.894 -5.434 1.00 89.69 79 ASP A N 1
ATOM 565 C CA . ASP A 1 79 ? -6.359 -6.597 -5.755 1.00 89.69 79 ASP A CA 1
ATOM 566 C C . ASP A 1 79 ? -6.433 -7.103 -7.210 1.00 89.69 79 ASP A C 1
ATOM 568 O O . ASP A 1 79 ? -5.850 -6.457 -8.114 1.00 89.69 79 ASP A O 1
#

Solvent-accessible surface area (backbone atoms only — not comparable to full-atom values): 4498 Å² total; per-residue (Å²): 133,86,90,67,78,82,70,70,66,47,76,41,50,28,30,26,76,40,47,38,56,24,95,89,38,69,56,21,25,45,25,36,29,35,33,29,73,51,75,96,59,45,73,46,70,49,81,41,82,35,93,77,50,76,43,31,27,76,74,45,42,70,38,55,29,40,40,36,25,56,95,71,46,80,45,80,44,77,117

Foldseek 3Di:
DDPDPQDDFDKFKKAWAWFAADPVDQQDTQKTKIAGCDDPRHGDIDIDGDDDDTGGGVVRHGFIWMWGADPSDTDIGTD

pLDDT: mean 91.77, std 10.82, range [40.56, 97.88]

Secondary structure (DSSP, 8-state):
---PPPPPSEEEEEEEEEEEEETTEEEEEEEEEEEE-SSTTTT-EEEEE-SS-BS-HHHHTT-EEEEEEETTEEEEEE-

Radius of gyration: 12.14 Å; Cα contacts (8 Å, |Δi|>4): 175; chains: 1; bounding box: 30×21×29 Å